Protein AF-A0A3S1CIB5-F1 (afdb_monomer)

Solvent-accessible surface area (backbone atoms only — not comparable to full-atom values): 9349 Å² total; per-residue (Å²): 139,80,70,67,72,64,63,61,61,61,68,72,71,60,81,77,84,87,76,86,87,81,75,95,76,68,58,80,35,63,70,42,79,45,79,44,78,61,40,52,84,33,55,71,61,49,54,54,46,60,69,44,59,80,64,32,64,56,67,34,34,38,42,35,21,57,24,33,31,67,64,23,64,61,56,44,39,74,74,47,56,66,92,55,39,73,32,57,45,82,44,63,79,43,77,35,83,44,60,49,99,88,62,50,54,45,66,54,85,73,62,62,68,39,58,77,69,75,33,96,43,78,83,60,61,78,77,66,74,59,66,70,57,56,56,54,53,53,54,52,59,52,52,53,48,66,76,51,66,86,128

Nearest PDB structures (foldseek):
  4p80-assembly1_A  TM=7.441E-01  e=9.214E-02  synthetic construct
  4ts5-assembly1_B  TM=6.872E-01  e=4.465E-02  Saccharolobus solfataricus
  4p83-assembly1_D  TM=7.506E-01  e=2.031E-01  synthetic construct
  2igb-assembly1_A-2  TM=8.244E-01  e=2.643E-01  [Bacillus] caldolyticus
  1w30-assembly1_B-2  TM=7.032E-01  e=3.220E-01  Mycobacterium tuberculosis

Radius of gyration: 18.65 Å; Cα contacts (8 Å, |Δi|>4): 162; chains: 1; bounding box: 59×41×41 Å

Secondary structure (DSSP, 8-state):
---HHHHHHHHTT-----S-------S--SEEEEE-SEESSSHHHHHHHHHHHTT---SEEEEE-SEEETTHHHHHHTTS-HHHHTTEEEE-SEEE-EE-TT--EESTTTS-HHHHTT-SSSGGGGT---HHHHHHHHHHHHHHHHHS---

pLDDT: mean 83.0, std 17.14, range [32.03, 98.19]

Foldseek 3Di:
DDDPPVVVVVVVPQDDCPDDDDDDDDQEDAEAEAEDQEQFQCRVVLNVCVVPCVRHPYVAYEYEYQEYEPCSLVNNLVSDDCVPSVRYDYYYNYYAHDADPVRHTPVRVNDDPCVVVVHPDPVCPVVDDDPVRVVVVVVVVVVVCVVDPDD

Mean predicted aligned error: 8.8 Å

Structure (mmCIF, N/CA/C/O backbone):
data_AF-A0A3S1CIB5-F1
#
_entry.id   AF-A0A3S1CIB5-F1
#
loop_
_atom_site.group_PDB
_atom_site.id
_atom_site.type_symbol
_atom_site.label_atom_id
_atom_site.label_alt_id
_atom_site.label_comp_id
_atom_site.label_asym_id
_atom_site.label_entity_id
_atom_site.label_seq_id
_atom_site.pdbx_PDB_ins_code
_atom_site.Cartn_x
_atom_site.Cartn_y
_atom_site.Cartn_z
_atom_site.occupancy
_atom_site.B_iso_or_equiv
_atom_site.auth_seq_id
_atom_site.auth_comp_id
_atom_site.auth_asym_id
_atom_site.auth_atom_id
_atom_site.pdbx_PDB_model_num
ATOM 1 N N . MET A 1 1 ? 20.649 27.886 16.650 1.00 36.62 1 MET A N 1
ATOM 2 C CA . MET A 1 1 ? 19.675 28.363 15.646 1.00 36.62 1 MET A CA 1
ATOM 3 C C . MET A 1 1 ? 19.431 27.216 14.669 1.00 36.62 1 MET A C 1
ATOM 5 O O . MET A 1 1 ? 20.155 27.073 13.695 1.00 36.62 1 MET A O 1
ATOM 9 N N . LEU A 1 2 ? 18.539 26.292 15.040 1.00 39.31 2 LEU A N 1
ATOM 10 C CA . LEU A 1 2 ? 18.281 25.061 14.286 1.00 39.31 2 LEU A CA 1
ATOM 11 C C . LEU A 1 2 ? 17.278 25.334 13.160 1.00 39.31 2 LEU A C 1
ATOM 13 O O . LEU A 1 2 ? 16.341 26.112 13.312 1.00 39.31 2 LEU A O 1
ATOM 17 N N . SER A 1 3 ? 17.558 24.715 12.019 1.00 44.75 3 SER A N 1
ATOM 18 C CA . SER A 1 3 ? 16.949 24.920 10.709 1.00 44.75 3 SER A CA 1
ATOM 19 C C . SER A 1 3 ? 15.445 24.604 10.683 1.00 44.75 3 SER A C 1
ATOM 21 O O . SER A 1 3 ? 15.042 23.486 10.375 1.00 44.75 3 SER A O 1
ATOM 23 N N . LEU A 1 4 ? 14.615 25.617 10.948 1.00 43.72 4 LEU A N 1
ATOM 24 C CA . LEU A 1 4 ? 13.167 25.591 10.685 1.00 43.72 4 LEU A CA 1
ATOM 25 C C . LEU A 1 4 ? 1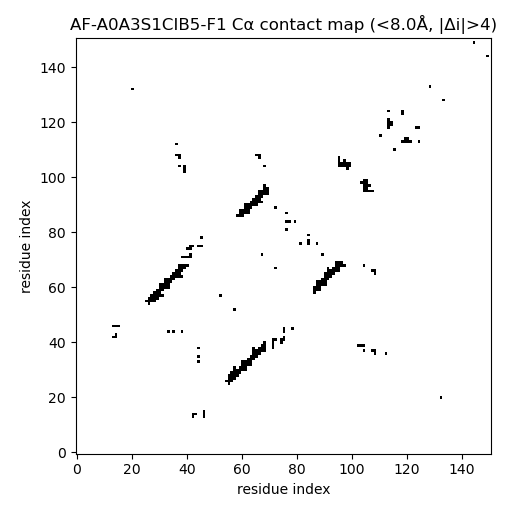2.855 25.334 9.196 1.00 43.72 4 LEU A C 1
ATOM 27 O O . LEU A 1 4 ? 11.878 24.664 8.880 1.00 43.72 4 LEU A O 1
ATOM 31 N N . GLY A 1 5 ? 13.739 25.755 8.283 1.00 32.03 5 GLY A N 1
ATOM 32 C CA . GLY A 1 5 ? 13.548 25.573 6.838 1.00 32.03 5 GLY A CA 1
ATOM 33 C C . GLY A 1 5 ? 13.696 24.132 6.330 1.00 32.03 5 GLY A C 1
ATOM 34 O O . GLY A 1 5 ? 13.182 23.813 5.262 1.00 32.03 5 GLY A O 1
ATOM 35 N N . LYS A 1 6 ? 14.367 23.232 7.067 1.00 36.88 6 LYS A N 1
ATOM 36 C CA . LYS A 1 6 ? 14.488 21.821 6.649 1.00 36.88 6 LYS A CA 1
ATOM 37 C C . LYS A 1 6 ? 13.207 21.025 6.918 1.00 36.88 6 LYS A C 1
ATOM 39 O O . LYS A 1 6 ? 12.906 20.107 6.164 1.00 36.88 6 LYS A O 1
ATOM 44 N N . LEU A 1 7 ? 12.459 21.400 7.960 1.00 39.88 7 LEU A N 1
ATOM 45 C CA . LEU A 1 7 ? 11.243 20.706 8.393 1.00 39.88 7 LEU A CA 1
ATOM 46 C C . LEU A 1 7 ? 10.043 21.010 7.472 1.00 39.88 7 LEU A C 1
ATOM 48 O O . LEU A 1 7 ? 9.248 20.121 7.180 1.00 39.88 7 LEU A O 1
ATOM 52 N N . GLU A 1 8 ? 9.939 22.239 6.954 1.00 35.59 8 GLU A N 1
ATOM 53 C CA . GLU A 1 8 ? 8.866 22.637 6.023 1.00 35.59 8 GLU A CA 1
ATOM 54 C C . GLU A 1 8 ? 8.978 21.961 4.643 1.00 35.59 8 GLU A C 1
ATOM 56 O O . GLU A 1 8 ? 7.965 21.680 4.001 1.00 35.59 8 GLU A O 1
ATOM 61 N N . LEU A 1 9 ? 10.193 21.626 4.194 1.00 40.34 9 LEU A N 1
ATOM 62 C CA . LEU A 1 9 ? 10.424 21.010 2.881 1.00 40.34 9 LEU A CA 1
ATOM 63 C C . LEU A 1 9 ? 10.023 19.525 2.804 1.00 40.34 9 LEU A C 1
ATOM 65 O O . LEU A 1 9 ? 9.721 19.036 1.714 1.00 40.34 9 LEU A O 1
ATOM 69 N N . GLU A 1 10 ? 9.986 18.795 3.924 1.00 45.91 10 GLU A N 1
ATOM 70 C CA . GLU A 1 10 ? 9.524 17.395 3.936 1.00 45.91 10 GLU A CA 1
ATOM 71 C C . GLU A 1 10 ? 7.995 17.276 3.856 1.00 45.91 10 GLU A C 1
ATOM 73 O O . GLU A 1 10 ? 7.482 16.383 3.176 1.00 45.91 10 GLU A O 1
ATOM 78 N N . TYR A 1 11 ? 7.255 18.220 4.447 1.00 40.94 11 TYR A N 1
ATOM 79 C CA . TYR A 1 11 ? 5.787 18.256 4.379 1.00 40.94 11 TYR A CA 1
ATOM 80 C C . TYR A 1 11 ? 5.249 18.548 2.967 1.00 40.94 11 TYR A C 1
ATOM 82 O O . TYR A 1 11 ? 4.148 18.116 2.622 1.00 40.94 11 TYR A O 1
ATOM 90 N N . LEU A 1 12 ? 6.047 19.198 2.116 1.00 40.34 12 LEU A N 1
ATOM 91 C CA . LEU A 1 12 ? 5.714 19.500 0.717 1.00 40.34 12 LEU A CA 1
ATOM 92 C C . LEU A 1 12 ? 5.789 18.287 -0.234 1.00 40.34 12 LEU A C 1
ATOM 94 O O . LEU A 1 12 ? 5.357 18.389 -1.379 1.00 40.34 12 LEU A O 1
ATOM 98 N N . LYS A 1 13 ? 6.282 17.120 0.212 1.00 48.84 13 LYS A N 1
ATOM 99 C CA . LYS A 1 13 ? 6.365 15.884 -0.603 1.00 48.84 13 LYS A CA 1
ATOM 100 C C . LYS A 1 13 ? 5.204 14.906 -0.381 1.00 48.84 13 LYS A C 1
ATOM 102 O O . LYS A 1 13 ? 5.325 13.713 -0.669 1.00 48.84 13 LYS A O 1
ATOM 107 N N . ILE A 1 14 ? 4.072 15.372 0.136 1.00 55.03 14 ILE A N 1
ATOM 108 C CA . ILE A 1 14 ? 2.877 14.538 0.289 1.00 55.03 14 ILE A CA 1
ATOM 109 C C . ILE A 1 14 ? 2.043 14.666 -0.983 1.00 55.03 14 ILE A C 1
ATOM 111 O O . ILE A 1 14 ? 1.501 15.729 -1.264 1.00 55.03 14 ILE A O 1
ATOM 115 N N . ALA A 1 15 ? 1.917 13.581 -1.753 1.00 62.66 15 ALA A N 1
ATOM 116 C CA . ALA A 1 15 ? 0.990 13.546 -2.880 1.00 62.66 15 ALA A CA 1
ATOM 117 C C . ALA A 1 15 ? -0.445 13.756 -2.352 1.00 62.66 15 ALA A C 1
ATOM 119 O O . ALA A 1 15 ? -0.921 12.914 -1.578 1.00 62.66 15 ALA A O 1
ATOM 120 N N . PRO A 1 16 ? -1.130 14.858 -2.712 1.00 70.81 16 PRO A N 1
ATOM 121 C CA . PRO A 1 16 ? -2.446 15.157 -2.171 1.00 70.81 16 PRO A CA 1
ATOM 122 C C . PRO A 1 16 ? -3.480 14.153 -2.687 1.00 70.81 16 PRO A C 1
ATOM 124 O O . PRO A 1 16 ? -3.428 13.698 -3.832 1.00 70.81 16 PRO A O 1
ATOM 127 N N . ILE A 1 17 ? -4.456 13.817 -1.843 1.00 79.12 17 ILE A N 1
ATOM 128 C CA . ILE A 1 17 ? -5.597 13.001 -2.263 1.00 79.12 17 ILE A CA 1
ATOM 129 C C . ILE A 1 17 ? -6.548 13.902 -3.058 1.00 79.12 17 ILE A C 1
ATOM 131 O O . ILE A 1 17 ? -7.334 14.642 -2.477 1.00 79.12 17 ILE A O 1
ATOM 135 N N . LEU A 1 18 ? -6.478 13.836 -4.390 1.00 81.88 18 LEU A N 1
ATOM 136 C CA . LEU A 1 18 ? -7.336 14.634 -5.280 1.00 81.88 18 LEU A CA 1
ATOM 137 C C . LEU A 1 18 ? -8.789 14.142 -5.294 1.00 81.88 18 LEU A C 1
ATOM 139 O O . LEU A 1 18 ? -9.730 14.926 -5.376 1.00 81.88 18 LEU A O 1
ATOM 143 N N . ARG A 1 19 ? -8.976 12.820 -5.244 1.00 84.25 19 ARG A N 1
ATOM 144 C CA . ARG A 1 19 ? -10.282 12.156 -5.240 1.00 84.25 19 ARG A CA 1
ATOM 145 C C . ARG A 1 19 ? -10.245 11.012 -4.239 1.00 84.25 19 ARG A C 1
ATOM 147 O O . ARG A 1 19 ? -9.275 10.259 -4.189 1.00 84.25 19 ARG A O 1
ATOM 154 N N . LYS A 1 20 ? -11.311 10.877 -3.454 1.00 86.75 20 LYS A N 1
ATOM 155 C CA . LYS A 1 20 ? -11.457 9.837 -2.437 1.00 86.75 20 LYS A CA 1
ATOM 156 C C . LYS A 1 20 ? -12.818 9.178 -2.563 1.00 86.75 20 LYS A C 1
ATOM 158 O O . LYS A 1 20 ? -13.834 9.856 -2.686 1.00 86.75 20 LYS A O 1
ATOM 163 N N . TYR A 1 21 ? -12.827 7.857 -2.474 1.00 88.75 21 TYR A N 1
ATOM 164 C CA . TYR A 1 21 ? -14.027 7.078 -2.227 1.00 88.75 21 TYR A CA 1
ATOM 165 C C . TYR A 1 21 ? -13.826 6.307 -0.924 1.00 88.75 21 TYR A C 1
ATOM 167 O O . TYR A 1 21 ? -12.774 5.706 -0.716 1.00 88.75 21 TYR A O 1
ATOM 175 N N . GLN A 1 22 ? -14.801 6.384 -0.025 1.00 87.81 22 GLN A N 1
ATOM 176 C CA . GLN A 1 22 ? -14.768 5.709 1.264 1.00 87.81 22 GLN A CA 1
ATOM 177 C C . GLN A 1 22 ? -16.197 5.326 1.634 1.00 87.81 22 GLN A C 1
ATOM 179 O O . GLN A 1 22 ? -17.099 6.157 1.551 1.00 87.81 22 GLN A O 1
ATOM 184 N N . GLU A 1 23 ? -16.392 4.080 2.038 1.00 86.94 23 GLU A N 1
ATOM 185 C CA . GLU A 1 23 ? -17.654 3.628 2.619 1.00 86.94 23 GLU A CA 1
ATOM 186 C C . GLU A 1 23 ? -17.744 4.038 4.100 1.00 86.94 23 GLU A C 1
ATOM 188 O O . GLU A 1 23 ? -16.729 4.432 4.689 1.00 86.94 23 GLU A O 1
ATOM 193 N N . PRO A 1 24 ? -18.934 3.979 4.724 1.00 86.00 24 PRO A N 1
ATO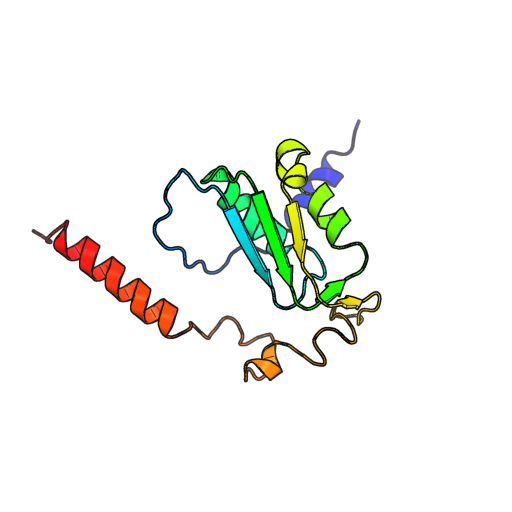M 194 C CA . PRO A 1 24 ? -19.066 4.136 6.167 1.00 86.00 24 PRO A CA 1
ATOM 195 C C . PRO A 1 24 ? -18.178 3.131 6.908 1.00 86.00 24 PRO A C 1
ATOM 197 O O . PRO A 1 24 ? -18.187 1.940 6.603 1.00 86.00 24 PRO A O 1
ATOM 200 N N . ILE A 1 25 ? -17.406 3.619 7.877 1.00 82.75 25 ILE A N 1
ATOM 201 C CA . ILE A 1 25 ? -16.448 2.813 8.640 1.00 82.75 25 ILE A CA 1
ATOM 202 C C . ILE A 1 25 ? -16.931 2.724 10.087 1.00 82.75 25 ILE A C 1
ATOM 204 O O . ILE A 1 25 ? -17.313 3.736 10.674 1.00 82.75 25 ILE A O 1
ATOM 208 N N . GLN A 1 26 ? -16.904 1.522 10.660 1.00 80.00 26 GLN A N 1
ATOM 209 C CA . GLN A 1 26 ? -17.081 1.328 12.100 1.00 80.00 26 GLN A CA 1
ATOM 210 C C . GLN A 1 26 ? -15.795 1.736 12.827 1.00 80.00 26 GLN A C 1
ATOM 212 O O . GLN A 1 26 ? -14.703 1.428 12.360 1.00 80.00 26 GLN A O 1
ATOM 217 N N . SER A 1 27 ? -15.902 2.408 13.973 1.00 75.62 27 SER A N 1
ATOM 218 C CA . SER A 1 27 ? -14.728 2.896 14.716 1.00 75.62 27 SER A CA 1
ATOM 219 C C . SER A 1 27 ? -13.803 1.771 15.193 1.00 75.62 27 SER A C 1
ATOM 221 O O . SER A 1 27 ? -12.585 1.945 15.231 1.00 75.62 27 SER A O 1
ATOM 223 N N . LYS A 1 28 ? -14.368 0.603 15.523 1.00 84.00 28 LYS A N 1
ATOM 224 C CA . LYS A 1 28 ? -13.614 -0.574 15.954 1.00 84.00 28 LYS A CA 1
ATOM 225 C C . LYS A 1 28 ? -13.294 -1.469 14.759 1.00 84.00 28 LYS A C 1
ATOM 227 O O . LYS A 1 28 ? -14.186 -2.079 14.176 1.00 84.00 28 LYS A O 1
ATOM 232 N N . VAL A 1 29 ? -12.012 -1.557 14.421 1.00 89.38 29 VAL A N 1
ATOM 233 C CA . VAL A 1 29 ? -11.482 -2.410 13.353 1.00 89.38 29 VAL A CA 1
ATOM 234 C C . VAL A 1 29 ? -10.354 -3.235 13.950 1.00 89.38 29 VAL A C 1
ATOM 236 O O . VAL A 1 29 ? -9.422 -2.663 14.487 1.00 89.38 29 VAL A O 1
ATOM 239 N N . ASP A 1 30 ? -10.393 -4.563 13.858 1.00 92.56 30 ASP A N 1
ATOM 240 C CA . ASP A 1 30 ? -9.276 -5.391 14.340 1.00 92.56 30 ASP A CA 1
ATOM 241 C C . ASP A 1 30 ? -8.126 -5.453 13.326 1.00 92.56 30 ASP A C 1
ATOM 243 O O . ASP A 1 30 ? -6.947 -5.433 13.691 1.00 92.56 30 ASP A O 1
ATOM 247 N N . TYR A 1 31 ? -8.471 -5.493 12.038 1.00 94.94 31 TYR A N 1
ATOM 248 C CA . TYR A 1 31 ? -7.534 -5.704 10.942 1.00 94.94 31 TYR A CA 1
ATOM 249 C C . TYR A 1 31 ? -7.707 -4.639 9.868 1.00 94.94 31 TYR A C 1
ATOM 251 O O . TYR A 1 31 ? -8.786 -4.486 9.298 1.00 94.94 31 TYR A O 1
ATOM 259 N N . LEU A 1 32 ? -6.619 -3.948 9.542 1.00 95.44 32 LEU A N 1
ATOM 260 C CA . LEU A 1 32 ? -6.540 -3.078 8.377 1.00 95.44 32 LEU A CA 1
ATOM 261 C C . LEU A 1 32 ? -5.700 -3.761 7.300 1.00 95.44 32 LEU A C 1
ATOM 263 O O . LEU A 1 32 ? -4.564 -4.137 7.563 1.00 95.44 32 LEU A O 1
ATOM 267 N N . VAL A 1 33 ? -6.236 -3.900 6.089 1.00 96.44 33 VAL A N 1
ATOM 268 C CA . VAL A 1 33 ? -5.496 -4.433 4.937 1.00 96.44 33 VAL A CA 1
ATOM 269 C C . VAL A 1 33 ? -5.301 -3.322 3.915 1.00 96.44 33 VAL A C 1
ATOM 271 O O . VAL A 1 33 ? -6.265 -2.751 3.410 1.00 96.44 33 VAL A O 1
ATOM 274 N N . VAL A 1 34 ? -4.046 -3.027 3.594 1.00 95.69 34 VAL A N 1
ATOM 275 C CA . VAL A 1 34 ? -3.646 -2.100 2.539 1.00 95.69 34 VAL A CA 1
ATOM 276 C C . VAL A 1 34 ? -3.087 -2.902 1.380 1.00 95.69 34 VAL A C 1
ATOM 278 O O . VAL A 1 34 ? -2.116 -3.636 1.546 1.00 95.69 34 VAL A O 1
ATOM 281 N N . VAL A 1 35 ? -3.675 -2.730 0.199 1.00 95.62 35 VAL A N 1
ATOM 282 C CA . VAL A 1 35 ? -3.240 -3.411 -1.023 1.00 95.62 35 VAL A CA 1
ATOM 283 C C . VAL A 1 35 ? -2.751 -2.385 -2.037 1.00 95.62 35 VAL A C 1
ATOM 285 O O . VAL A 1 35 ? -3.403 -1.366 -2.272 1.00 95.62 35 VAL A O 1
ATOM 288 N N . LYS A 1 36 ? -1.600 -2.651 -2.656 1.00 93.62 36 LYS A N 1
ATOM 289 C CA . LYS A 1 36 ? -1.054 -1.854 -3.761 1.00 93.62 36 LYS A CA 1
ATOM 290 C C . LYS A 1 36 ? -0.448 -2.776 -4.818 1.00 93.62 36 LYS A C 1
ATOM 292 O O . LYS A 1 36 ? 0.041 -3.847 -4.493 1.00 93.62 36 LYS A O 1
ATOM 297 N N . SER A 1 37 ? -0.448 -2.358 -6.083 1.00 92.38 37 SER A N 1
ATOM 298 C CA . SER A 1 37 ? 0.185 -3.124 -7.168 1.00 92.38 37 SER A CA 1
ATOM 299 C C . SER A 1 37 ? 1.711 -3.212 -7.031 1.00 92.38 37 SER A C 1
ATOM 301 O O . SER A 1 37 ? 2.286 -4.268 -7.263 1.00 92.38 37 SER A O 1
ATOM 303 N N . ILE A 1 38 ? 2.367 -2.115 -6.641 1.00 93.50 38 ILE A N 1
ATOM 304 C CA . ILE A 1 38 ? 3.809 -2.045 -6.362 1.00 93.50 38 ILE A CA 1
ATOM 305 C C . ILE A 1 38 ? 4.037 -1.080 -5.200 1.00 93.50 38 ILE A C 1
ATOM 307 O O . ILE A 1 38 ? 3.555 0.059 -5.233 1.00 93.50 38 ILE A O 1
ATOM 311 N N . ILE A 1 39 ? 4.808 -1.481 -4.191 1.00 94.31 39 ILE A N 1
ATOM 312 C CA . ILE A 1 39 ? 5.243 -0.581 -3.114 1.00 94.31 39 ILE A CA 1
ATOM 313 C C . ILE A 1 39 ? 6.666 -0.109 -3.419 1.00 94.31 39 ILE A C 1
ATOM 315 O O . ILE A 1 39 ? 7.644 -0.760 -3.078 1.00 94.31 39 ILE A O 1
ATOM 319 N N . SER A 1 40 ? 6.769 1.040 -4.091 1.00 90.69 40 SER A N 1
ATOM 320 C CA . SER A 1 40 ? 8.050 1.660 -4.457 1.00 90.69 40 SER A CA 1
ATOM 321 C C . SER A 1 40 ? 8.501 2.678 -3.397 1.00 90.69 40 SER A C 1
ATOM 323 O O . SER A 1 40 ? 9.325 2.385 -2.537 1.00 90.69 40 SER A O 1
ATOM 325 N N . SER A 1 41 ? 7.950 3.892 -3.398 1.00 81.25 41 SER A N 1
ATOM 326 C CA . SER A 1 41 ? 8.430 5.007 -2.563 1.00 81.25 41 SER A CA 1
ATOM 327 C C . SER A 1 41 ? 7.739 5.161 -1.205 1.00 81.25 41 SER A C 1
ATOM 329 O O . SER A 1 41 ? 7.953 6.188 -0.567 1.00 81.25 41 SER A O 1
ATOM 331 N N . SER A 1 42 ? 6.877 4.205 -0.829 1.00 82.88 42 SER A N 1
ATOM 332 C CA . SER A 1 42 ? 5.956 4.207 0.329 1.00 82.88 42 SER A CA 1
ATOM 333 C C . SER A 1 42 ? 4.979 5.399 0.451 1.00 82.88 42 SER A C 1
ATOM 335 O O . SER A 1 42 ? 3.965 5.263 1.128 1.00 82.88 42 SER A O 1
ATOM 337 N N . CYS A 1 43 ? 5.169 6.503 -0.284 1.00 85.38 43 CYS A N 1
ATOM 338 C CA . CYS A 1 43 ? 4.393 7.751 -0.196 1.00 85.38 43 CYS A CA 1
ATOM 339 C C . CYS A 1 43 ? 2.866 7.561 -0.284 1.00 85.38 43 CYS A C 1
ATOM 341 O O . CYS A 1 43 ? 2.129 8.020 0.582 1.00 85.38 43 CYS A O 1
ATOM 343 N N . VAL A 1 44 ? 2.368 6.831 -1.288 1.00 87.00 44 VAL A N 1
ATOM 344 C CA . VAL A 1 44 ? 0.914 6.629 -1.449 1.00 87.00 44 VAL A CA 1
ATOM 345 C C . VAL A 1 44 ? 0.326 5.798 -0.307 1.00 87.00 44 VAL A C 1
ATOM 347 O O . VAL A 1 44 ? -0.776 6.087 0.157 1.00 87.00 44 VAL A O 1
ATOM 350 N N . VAL A 1 45 ? 1.054 4.773 0.150 1.00 90.19 45 VAL A N 1
ATOM 351 C CA . VAL A 1 45 ? 0.628 3.935 1.281 1.00 90.19 45 VAL A CA 1
ATOM 352 C C . VAL A 1 45 ? 0.604 4.774 2.554 1.00 90.19 45 VAL A C 1
ATOM 354 O O . VAL A 1 45 ? -0.407 4.788 3.248 1.00 90.19 45 VAL A O 1
ATOM 357 N N . ARG A 1 46 ? 1.664 5.554 2.791 1.00 91.44 46 ARG A N 1
ATOM 358 C CA . ARG A 1 46 ? 1.785 6.493 3.907 1.00 91.44 46 ARG A CA 1
ATOM 359 C C . ARG A 1 46 ? 0.609 7.464 3.965 1.00 91.44 46 ARG A C 1
ATOM 361 O O . ARG A 1 46 ? -0.089 7.501 4.973 1.00 91.44 46 ARG A O 1
ATOM 368 N N . THR A 1 47 ? 0.356 8.219 2.893 1.00 89.31 47 THR A N 1
ATOM 369 C CA . THR A 1 47 ? -0.716 9.227 2.873 1.00 89.31 47 THR A CA 1
ATOM 370 C C . THR A 1 47 ? -2.075 8.602 3.180 1.00 89.31 47 THR A C 1
ATOM 372 O O . THR A 1 47 ? -2.834 9.150 3.977 1.00 89.31 47 THR A O 1
ATOM 375 N N . ASN A 1 48 ? -2.388 7.439 2.599 1.00 89.88 48 ASN A N 1
ATOM 376 C CA . ASN A 1 48 ? -3.665 6.770 2.857 1.00 89.88 48 ASN A CA 1
ATOM 377 C C . ASN A 1 48 ? -3.763 6.221 4.286 1.00 89.88 48 ASN A C 1
ATOM 379 O O . ASN A 1 48 ? -4.811 6.371 4.911 1.00 89.88 48 ASN A O 1
ATOM 383 N N . LEU A 1 49 ? -2.684 5.638 4.815 1.00 91.94 49 LEU A N 1
ATOM 384 C CA . LEU A 1 49 ? -2.641 5.140 6.189 1.00 91.94 49 LEU A CA 1
ATOM 385 C C . LEU A 1 49 ? -2.836 6.268 7.201 1.00 91.94 49 LEU A C 1
ATOM 387 O O . LEU A 1 49 ? -3.732 6.145 8.026 1.00 91.94 49 LEU A O 1
ATOM 391 N N . ILE A 1 50 ? -2.099 7.381 7.090 1.00 90.56 50 ILE A N 1
ATOM 392 C CA . ILE A 1 50 ? -2.246 8.552 7.980 1.00 90.56 50 ILE A CA 1
ATOM 393 C C . ILE A 1 50 ? -3.708 9.019 8.027 1.00 90.56 50 ILE A C 1
ATOM 395 O O . ILE A 1 50 ? -4.261 9.243 9.099 1.00 90.56 50 ILE A O 1
ATOM 399 N N . ASN A 1 51 ? -4.365 9.101 6.868 1.00 88.31 51 ASN A N 1
ATOM 400 C CA . ASN A 1 51 ? -5.763 9.525 6.778 1.00 88.31 51 ASN A CA 1
ATOM 401 C C . ASN A 1 51 ? -6.763 8.532 7.403 1.00 88.31 51 ASN A C 1
ATOM 403 O O . ASN A 1 51 ? -7.877 8.931 7.754 1.00 88.31 51 ASN A O 1
ATOM 407 N N . LEU A 1 52 ? -6.421 7.242 7.467 1.00 89.56 52 LEU A N 1
ATOM 408 C CA . LEU A 1 52 ? -7.294 6.191 7.993 1.00 89.56 52 LEU A CA 1
ATOM 409 C C . LEU A 1 52 ? -7.091 5.974 9.490 1.00 89.56 52 LEU A C 1
ATOM 411 O O . LEU A 1 52 ? -8.078 5.931 10.216 1.00 89.56 52 LEU A O 1
ATOM 415 N N . ILE A 1 53 ? -5.847 5.893 9.967 1.00 88.81 53 ILE A N 1
ATOM 416 C CA . ILE A 1 53 ? -5.543 5.612 11.382 1.00 88.81 53 ILE A CA 1
ATOM 417 C C . ILE A 1 53 ? -6.002 6.727 12.334 1.00 88.81 53 ILE A C 1
ATOM 419 O O . ILE A 1 53 ? -6.154 6.494 13.522 1.00 88.81 53 ILE A O 1
ATOM 423 N N . GLN A 1 54 ? -6.295 7.926 11.822 1.00 86.38 54 GLN A N 1
ATOM 424 C CA . GLN A 1 54 ? -6.955 8.987 12.595 1.00 86.38 54 GLN A CA 1
ATOM 425 C C . GLN A 1 54 ? -8.430 8.683 12.917 1.00 86.38 54 GLN A C 1
ATOM 427 O O . GLN A 1 54 ? -9.044 9.384 13.715 1.00 86.38 54 GLN A O 1
ATOM 432 N N . LYS A 1 55 ? -9.032 7.689 12.252 1.00 88.38 55 LYS A N 1
ATOM 433 C CA . LYS A 1 55 ? -10.465 7.358 12.342 1.00 88.38 55 LYS A CA 1
ATOM 434 C C . LYS A 1 55 ? -10.734 5.957 12.880 1.00 88.38 55 LYS A C 1
ATOM 436 O O . LYS A 1 55 ? -11.863 5.674 13.270 1.00 88.38 55 LYS A O 1
ATOM 441 N N . ILE A 1 56 ? -9.732 5.085 12.835 1.00 91.25 56 ILE A N 1
ATOM 442 C CA . ILE A 1 56 ? -9.811 3.691 13.267 1.00 91.25 56 ILE A CA 1
ATOM 443 C C . ILE A 1 56 ? -8.558 3.316 14.044 1.00 91.25 56 ILE A C 1
ATOM 445 O O . ILE A 1 56 ? -7.470 3.800 13.741 1.00 91.25 56 ILE A O 1
ATOM 449 N N . GLU A 1 57 ? -8.701 2.382 14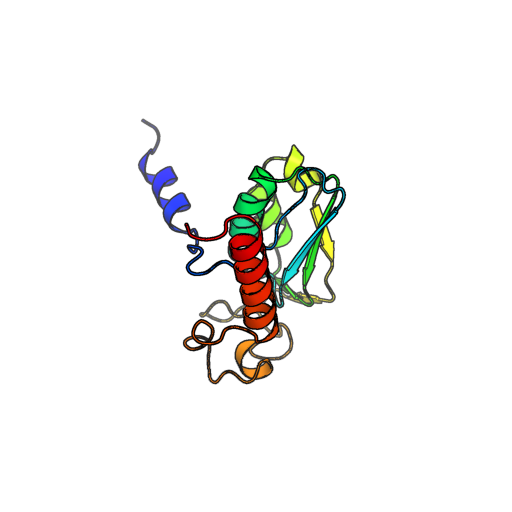.976 1.00 90.62 57 GLU A N 1
ATOM 450 C CA . GLU A 1 57 ? -7.586 1.868 15.766 1.00 90.62 57 GLU A CA 1
ATOM 451 C C . GLU A 1 57 ? -7.388 0.365 15.510 1.00 90.62 57 GLU A C 1
ATOM 453 O O . GLU A 1 57 ? -7.896 -0.467 16.260 1.00 90.62 57 GLU A O 1
ATOM 458 N N . PRO A 1 58 ? -6.682 -0.015 14.426 1.00 93.94 58 PRO A N 1
ATOM 459 C CA . PRO A 1 58 ? -6.428 -1.416 14.124 1.00 93.94 58 PRO A CA 1
ATOM 460 C C . PRO A 1 58 ? -5.466 -2.062 15.122 1.00 93.94 58 PRO A C 1
ATOM 462 O O . PRO A 1 58 ? -4.493 -1.441 15.562 1.00 93.94 58 PRO A O 1
ATOM 465 N N . ASN A 1 59 ? -5.691 -3.348 15.405 1.00 94.44 59 ASN A N 1
ATOM 466 C CA . ASN A 1 59 ? -4.764 -4.200 16.155 1.00 94.44 59 ASN A CA 1
ATOM 467 C C . ASN A 1 59 ? -3.636 -4.727 15.257 1.00 94.44 59 ASN A C 1
ATOM 469 O O . ASN A 1 59 ? -2.500 -4.881 15.703 1.00 94.44 59 ASN A O 1
ATOM 473 N N . LYS A 1 60 ? -3.934 -4.992 13.977 1.00 97.00 60 LYS A N 1
ATOM 474 C CA . LYS A 1 60 ? -2.954 -5.424 12.968 1.00 97.00 60 LYS A CA 1
ATOM 475 C C . LYS A 1 60 ? -3.156 -4.686 11.651 1.00 97.00 60 LYS A C 1
ATOM 477 O O . LYS A 1 60 ? -4.288 -4.468 11.221 1.00 97.00 60 LYS A O 1
ATOM 482 N N . ILE A 1 61 ? -2.050 -4.346 10.993 1.00 97.69 61 ILE A N 1
ATOM 483 C CA . ILE A 1 61 ? -2.043 -3.654 9.703 1.00 97.69 61 ILE A CA 1
ATOM 484 C C . ILE A 1 61 ? -1.264 -4.507 8.700 1.00 97.69 61 ILE A C 1
ATOM 486 O O . ILE A 1 61 ? -0.045 -4.638 8.775 1.00 97.69 61 ILE A O 1
ATOM 490 N N . PHE A 1 62 ? -1.978 -5.094 7.751 1.00 98.12 62 PHE A N 1
ATOM 491 C CA . PHE A 1 62 ? -1.420 -5.873 6.658 1.00 98.12 62 PHE A CA 1
ATOM 492 C C . PHE A 1 62 ? -1.129 -4.966 5.468 1.00 98.12 62 PHE A C 1
ATOM 494 O O . PHE A 1 62 ? -2.013 -4.250 5.007 1.00 98.12 62 PHE A O 1
ATOM 501 N N . ILE A 1 63 ? 0.099 -4.994 4.961 1.00 97.69 63 ILE A N 1
ATOM 502 C CA . ILE A 1 63 ? 0.536 -4.198 3.814 1.00 97.69 63 ILE A CA 1
ATOM 503 C C . ILE A 1 63 ? 0.975 -5.173 2.728 1.00 97.69 63 ILE A C 1
ATOM 505 O O . ILE A 1 63 ? 2.014 -5.820 2.844 1.00 97.69 63 ILE A O 1
ATOM 509 N N . ALA A 1 64 ? 0.153 -5.300 1.693 1.00 97.75 64 ALA A N 1
ATOM 510 C CA . ALA A 1 64 ? 0.296 -6.318 0.667 1.00 97.75 64 ALA A CA 1
ATOM 511 C C . ALA A 1 64 ? 0.543 -5.704 -0.714 1.00 97.75 64 ALA A C 1
ATOM 513 O O . ALA 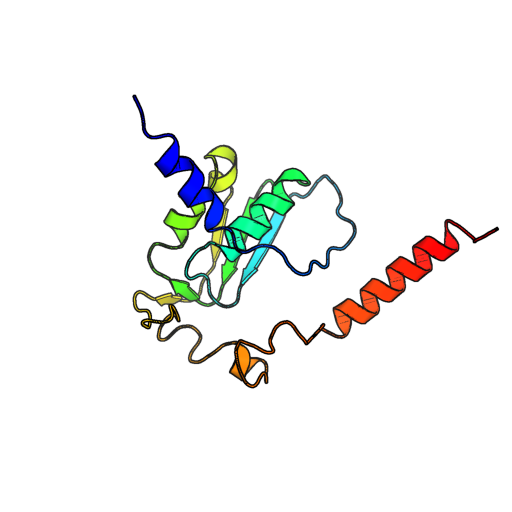A 1 64 ? -0.157 -4.779 -1.140 1.00 97.75 64 ALA A O 1
ATOM 514 N N . ALA A 1 65 ? 1.518 -6.253 -1.431 1.00 96.75 65 ALA A N 1
ATOM 515 C CA . ALA A 1 65 ? 1.743 -5.965 -2.840 1.00 96.75 65 ALA A CA 1
ATOM 516 C C . ALA A 1 65 ? 2.475 -7.123 -3.516 1.00 96.75 65 ALA A C 1
ATOM 518 O O . ALA A 1 65 ? 3.327 -7.725 -2.879 1.00 96.75 65 ALA A O 1
ATOM 519 N N . PRO A 1 66 ? 2.229 -7.416 -4.802 1.00 96.62 66 PRO A N 1
ATOM 520 C CA . PRO A 1 66 ? 3.016 -8.407 -5.530 1.00 96.62 66 PRO A CA 1
ATOM 521 C C . PRO A 1 66 ? 4.525 -8.149 -5.465 1.00 96.62 66 PRO A C 1
ATOM 523 O O . PRO A 1 66 ? 5.294 -9.076 -5.215 1.00 96.62 66 PRO A O 1
ATOM 526 N N . VAL A 1 67 ? 4.929 -6.885 -5.637 1.00 96.62 67 VAL A N 1
ATOM 527 C CA . VAL A 1 67 ? 6.333 -6.462 -5.627 1.00 96.62 67 VAL A CA 1
ATOM 528 C C . VAL A 1 67 ? 6.544 -5.275 -4.697 1.00 96.62 67 VAL A C 1
ATOM 530 O O . VAL A 1 67 ? 5.776 -4.303 -4.704 1.00 96.62 67 VAL A O 1
ATOM 533 N N . ILE A 1 68 ? 7.625 -5.338 -3.927 1.00 96.94 68 ILE A N 1
ATOM 534 C CA . ILE A 1 68 ? 8.119 -4.239 -3.102 1.00 96.94 68 ILE A CA 1
ATOM 535 C C . ILE A 1 68 ? 9.534 -3.856 -3.531 1.00 96.94 68 ILE A C 1
ATOM 537 O O . ILE A 1 68 ? 10.341 -4.711 -3.883 1.00 96.94 68 ILE A O 1
ATOM 541 N N . TYR A 1 69 ? 9.841 -2.562 -3.513 1.00 96.62 69 TYR A N 1
ATOM 542 C CA . TYR A 1 69 ? 11.206 -2.108 -3.745 1.00 96.62 69 TYR A CA 1
ATOM 543 C C . TYR A 1 69 ? 12.057 -2.255 -2.483 1.00 96.62 69 TYR A C 1
ATOM 545 O O . TYR A 1 69 ? 11.566 -2.081 -1.363 1.00 96.62 69 TYR A O 1
ATOM 553 N N . ASP A 1 70 ? 13.347 -2.509 -2.663 1.00 96.00 70 ASP A N 1
ATOM 554 C CA . ASP A 1 70 ? 14.284 -2.638 -1.562 1.00 96.00 70 ASP A CA 1
ATOM 555 C C . ASP A 1 70 ? 14.324 -1.400 -0.644 1.00 96.00 70 ASP A C 1
ATOM 557 O O . ASP A 1 70 ? 14.305 -0.249 -1.074 1.00 96.00 70 ASP A O 1
ATOM 561 N N . GLY A 1 71 ? 14.293 -1.632 0.666 1.00 94.69 71 GLY A N 1
ATOM 562 C CA . GLY A 1 71 ? 14.185 -0.567 1.670 1.00 94.69 71 GLY A CA 1
ATOM 563 C C . GLY A 1 71 ? 12.816 0.126 1.785 1.00 94.69 71 GLY A C 1
ATOM 564 O O . GLY A 1 71 ? 12.646 0.965 2.670 1.00 94.69 71 GLY A O 1
ATOM 565 N N . ALA A 1 72 ? 11.806 -0.208 0.969 1.00 94.69 72 ALA A N 1
ATOM 566 C CA . ALA A 1 72 ? 10.489 0.434 1.069 1.00 94.69 72 ALA A CA 1
ATOM 567 C C . ALA A 1 72 ? 9.733 0.086 2.368 1.00 94.69 72 ALA A C 1
ATOM 569 O O . ALA A 1 72 ? 8.940 0.903 2.838 1.00 94.69 72 ALA A O 1
ATOM 570 N N . GLU A 1 73 ? 9.988 -1.089 2.957 1.00 96.19 73 GLU A N 1
ATOM 571 C CA . GLU A 1 73 ? 9.439 -1.486 4.264 1.00 96.19 73 GLU A CA 1
ATOM 572 C C . GLU A 1 73 ? 9.930 -0.559 5.376 1.00 96.19 73 GLU A C 1
ATOM 574 O O . GLU A 1 73 ? 9.122 0.080 6.046 1.00 96.19 73 GLU A O 1
ATOM 579 N N . GLU A 1 74 ? 11.251 -0.446 5.532 1.00 96.06 74 GLU A N 1
ATOM 580 C CA . GLU A 1 74 ? 11.879 0.398 6.552 1.00 96.06 74 GLU A CA 1
ATOM 581 C C . GLU A 1 74 ? 11.532 1.864 6.339 1.00 96.06 74 GLU A C 1
ATOM 583 O O . GLU A 1 74 ? 11.144 2.559 7.275 1.00 96.06 74 GLU A O 1
ATOM 588 N N . LYS A 1 75 ? 11.546 2.317 5.081 1.00 94.38 75 LYS A N 1
ATOM 589 C CA . LYS A 1 75 ? 11.096 3.665 4.754 1.00 94.38 75 LYS A CA 1
ATOM 590 C C . LYS A 1 75 ? 9.655 3.898 5.191 1.00 94.38 75 LYS A C 1
ATOM 592 O O . LYS A 1 75 ? 9.367 4.967 5.696 1.00 94.38 75 LYS A O 1
ATOM 597 N N . LEU A 1 76 ? 8.742 2.945 4.993 1.00 94.94 76 LEU A N 1
ATOM 598 C CA . LEU A 1 76 ? 7.365 3.106 5.455 1.00 94.94 76 LEU A CA 1
ATOM 599 C C . LEU A 1 76 ? 7.273 3.087 6.984 1.00 94.94 76 LEU A C 1
ATOM 601 O O . LEU A 1 76 ? 6.531 3.895 7.519 1.00 94.94 76 LEU A O 1
ATOM 605 N N . LYS A 1 77 ? 7.997 2.204 7.683 1.00 96.50 77 LYS A N 1
ATOM 606 C CA . LYS A 1 77 ? 7.989 2.149 9.157 1.00 96.50 77 LYS A CA 1
ATOM 607 C C . LYS A 1 77 ? 8.457 3.466 9.778 1.00 96.50 77 LYS A C 1
ATOM 609 O O . LYS A 1 77 ? 7.782 3.966 10.667 1.00 96.50 77 LYS A O 1
ATOM 614 N N . ASN A 1 78 ? 9.526 4.055 9.241 1.00 95.25 78 ASN A N 1
ATOM 615 C CA . ASN A 1 78 ? 10.107 5.319 9.713 1.00 95.25 78 ASN A CA 1
ATOM 616 C C . ASN A 1 78 ? 9.174 6.535 9.570 1.00 95.25 78 ASN A C 1
ATOM 618 O O . ASN A 1 78 ? 9.460 7.594 10.118 1.00 95.25 78 ASN A O 1
ATOM 622 N N . GLU A 1 79 ? 8.073 6.406 8.827 1.00 92.31 79 GLU A N 1
ATOM 623 C CA . GLU A 1 79 ? 7.078 7.471 8.633 1.00 92.31 79 GLU A CA 1
ATOM 624 C C . GLU A 1 79 ? 5.975 7.456 9.701 1.00 92.31 79 GLU A C 1
ATOM 626 O O . GLU A 1 79 ? 5.073 8.295 9.667 1.00 92.31 79 GLU A O 1
ATOM 631 N N . PHE A 1 80 ? 6.008 6.487 10.617 1.00 94.38 80 PHE A N 1
ATOM 632 C CA . PHE A 1 80 ? 5.028 6.318 11.683 1.00 94.38 80 PHE A CA 1
ATOM 633 C C . PHE A 1 80 ? 5.733 6.134 13.024 1.00 94.38 80 PHE A C 1
ATOM 635 O O . PHE A 1 80 ? 6.890 5.738 13.091 1.00 94.38 80 PHE A O 1
ATOM 642 N N . GLU A 1 81 ? 5.013 6.396 14.109 1.00 94.56 81 GLU A N 1
ATOM 643 C CA . GLU A 1 81 ? 5.488 6.073 15.451 1.00 94.56 81 GLU A CA 1
ATOM 644 C C . GLU A 1 81 ? 5.503 4.558 15.695 1.00 94.56 81 GLU A C 1
ATOM 646 O O . GLU A 1 81 ? 4.745 3.797 15.079 1.00 94.56 81 GLU A O 1
ATO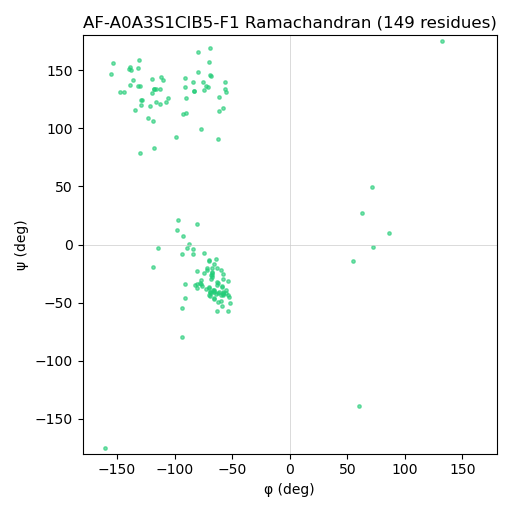M 651 N N . GLU A 1 82 ? 6.321 4.120 16.654 1.00 96.31 82 GLU A N 1
ATOM 652 C CA . GLU A 1 82 ? 6.510 2.704 16.988 1.00 96.31 82 GLU A CA 1
ATOM 653 C C . GLU A 1 82 ? 5.209 1.981 17.318 1.00 96.31 82 GLU A C 1
ATOM 655 O O . GLU A 1 82 ? 4.963 0.876 16.829 1.00 96.31 82 GLU A O 1
ATOM 660 N N . HIS A 1 83 ? 4.315 2.625 18.065 1.00 95.12 83 HIS A N 1
ATOM 661 C CA . HIS A 1 83 ? 3.029 2.039 18.434 1.00 95.12 83 HIS A CA 1
ATOM 662 C C . HIS A 1 83 ? 2.116 1.760 17.217 1.00 95.12 83 HIS A C 1
ATOM 664 O O . HIS A 1 83 ? 1.206 0.934 17.303 1.00 95.12 83 HIS A O 1
ATOM 670 N N . ILE A 1 84 ? 2.365 2.410 16.072 1.00 95.56 84 ILE A N 1
ATOM 671 C CA . ILE A 1 84 ? 1.678 2.149 14.802 1.00 95.56 84 ILE A CA 1
ATOM 672 C C . ILE A 1 84 ? 2.462 1.142 13.964 1.00 95.56 84 ILE A C 1
ATOM 674 O O . ILE A 1 84 ? 1.900 0.124 13.555 1.00 95.56 84 ILE A O 1
ATOM 678 N N . HIS A 1 85 ? 3.749 1.391 13.696 1.00 96.81 85 HIS A N 1
ATOM 679 C CA . HIS A 1 85 ? 4.500 0.544 12.766 1.00 96.81 85 HIS A CA 1
ATOM 680 C C . HIS A 1 85 ? 4.807 -0.847 13.336 1.00 96.81 85 HIS A C 1
ATOM 682 O O . HIS A 1 85 ? 5.001 -1.791 12.571 1.00 96.81 85 HIS A O 1
ATOM 688 N N . SER A 1 86 ? 4.794 -1.024 14.661 1.00 97.38 86 SER A N 1
ATOM 689 C CA . SER A 1 86 ? 4.863 -2.347 15.306 1.00 97.38 86 SER A CA 1
ATOM 690 C C . SER A 1 86 ? 3.701 -3.267 14.904 1.00 97.38 86 SER A C 1
ATOM 692 O O . SER A 1 86 ? 3.831 -4.493 14.941 1.00 97.38 86 SER A O 1
ATOM 694 N N . LYS A 1 87 ? 2.582 -2.694 14.440 1.00 97.25 87 LYS A N 1
ATOM 695 C CA . LYS A 1 87 ? 1.405 -3.423 13.947 1.00 97.25 87 LYS A CA 1
ATOM 696 C C . LYS A 1 87 ? 1.528 -3.840 12.476 1.00 97.25 87 LYS A C 1
ATOM 698 O O . LYS A 1 87 ? 0.665 -4.578 11.992 1.00 97.25 87 LYS A O 1
ATOM 703 N N . PHE A 1 88 ? 2.556 -3.377 11.755 1.00 98.06 88 PHE A N 1
ATOM 704 C CA . PHE A 1 88 ? 2.732 -3.639 10.325 1.00 98.06 88 PHE A CA 1
ATOM 705 C C . PHE A 1 88 ? 3.164 -5.086 10.057 1.00 98.06 88 PHE A C 1
ATOM 707 O O . PHE A 1 88 ? 4.053 -5.634 10.713 1.00 98.06 88 PHE A O 1
ATOM 714 N N . LYS A 1 89 ? 2.554 -5.699 9.042 1.00 98.19 89 LYS A N 1
ATOM 715 C CA . LYS A 1 89 ? 2.919 -7.009 8.496 1.00 98.19 89 LYS A CA 1
ATOM 716 C C . LYS A 1 89 ? 2.944 -6.926 6.973 1.00 98.19 89 LYS A C 1
ATOM 718 O O . LYS A 1 89 ? 1.908 -6.682 6.356 1.00 98.19 89 LYS A O 1
ATOM 723 N N . PHE A 1 90 ? 4.122 -7.113 6.387 1.00 97.94 90 PHE A N 1
ATOM 724 C CA . PHE A 1 90 ? 4.333 -7.003 4.946 1.00 97.94 90 PHE A CA 1
ATOM 725 C C . PHE A 1 90 ? 4.144 -8.356 4.255 1.00 97.94 90 PHE A C 1
ATOM 727 O O . PHE A 1 90 ? 4.643 -9.371 4.735 1.00 97.94 90 PHE A O 1
ATOM 734 N N . PHE A 1 91 ? 3.427 -8.353 3.131 1.00 98.19 91 PHE A N 1
ATOM 735 C CA . PHE A 1 91 ? 3.193 -9.525 2.286 1.00 98.19 91 PHE A CA 1
ATOM 736 C C . PHE A 1 91 ? 3.526 -9.182 0.837 1.00 98.19 91 PHE A C 1
ATOM 738 O O . PHE A 1 91 ? 2.916 -8.283 0.256 1.00 98.19 91 PHE A O 1
ATOM 745 N N . TYR A 1 92 ? 4.483 -9.898 0.256 1.00 97.62 92 TYR A N 1
ATOM 746 C CA . TYR A 1 92 ? 4.884 -9.717 -1.134 1.00 97.62 92 TYR A CA 1
ATOM 747 C C . TYR A 1 92 ? 5.477 -10.988 -1.728 1.00 97.62 92 TYR A C 1
ATOM 749 O O . TYR A 1 92 ? 5.955 -11.855 -1.000 1.00 97.62 92 TYR A O 1
ATOM 757 N N . PHE A 1 93 ? 5.422 -11.098 -3.056 1.00 97.62 93 PHE A N 1
ATOM 758 C CA . PHE A 1 93 ? 5.982 -12.237 -3.785 1.00 97.62 93 PHE A CA 1
ATOM 759 C C . PHE A 1 93 ? 7.432 -11.996 -4.197 1.00 97.62 93 PHE A C 1
ATOM 761 O O . PHE A 1 93 ? 8.220 -12.936 -4.207 1.00 97.62 93 PHE A O 1
ATOM 768 N N . ALA A 1 94 ? 7.791 -10.750 -4.516 1.00 96.94 94 ALA A N 1
ATOM 769 C CA . ALA A 1 94 ? 9.141 -10.393 -4.929 1.00 96.94 94 ALA A CA 1
ATOM 770 C C . ALA A 1 94 ? 9.607 -9.068 -4.320 1.00 96.94 94 ALA A C 1
ATOM 772 O O . ALA A 1 94 ? 8.809 -8.174 -4.012 1.00 96.94 94 ALA A O 1
ATOM 773 N N . LYS A 1 95 ? 10.927 -8.963 -4.169 1.00 97.25 95 LYS A N 1
ATOM 774 C CA . LYS A 1 95 ? 11.628 -7.761 -3.737 1.00 97.25 95 LYS A CA 1
ATOM 775 C C . LYS A 1 95 ? 12.618 -7.357 -4.819 1.00 97.25 95 LYS A C 1
ATOM 777 O O . LYS A 1 95 ? 13.548 -8.106 -5.103 1.00 97.25 95 LYS A O 1
ATOM 782 N N . ASP A 1 96 ? 12.426 -6.165 -5.363 1.00 96.69 96 ASP A N 1
ATOM 783 C CA . ASP A 1 96 ? 13.220 -5.648 -6.475 1.00 96.69 96 ASP A CA 1
ATOM 784 C C . ASP A 1 96 ? 14.084 -4.475 -6.016 1.00 96.69 96 ASP A C 1
ATOM 786 O O . ASP A 1 96 ? 13.665 -3.655 -5.201 1.00 96.69 96 ASP A O 1
ATOM 790 N N . SER A 1 97 ? 15.289 -4.353 -6.563 1.00 96.25 97 SER A N 1
ATOM 791 C CA . SER A 1 97 ? 16.269 -3.338 -6.149 1.00 96.25 97 SER A CA 1
ATOM 792 C C . SER A 1 97 ? 16.588 -2.304 -7.227 1.00 96.25 97 SER A C 1
ATOM 794 O O . SER A 1 97 ? 17.332 -1.363 -6.968 1.00 96.25 97 SER A O 1
ATOM 796 N N . THR A 1 98 ? 16.023 -2.439 -8.429 1.00 94.88 98 THR A N 1
ATOM 797 C CA . THR A 1 98 ? 16.298 -1.534 -9.553 1.00 94.88 98 THR A CA 1
ATOM 798 C C . THR A 1 98 ? 15.092 -0.661 -9.873 1.00 94.88 98 THR A C 1
ATOM 800 O O . THR A 1 98 ? 13.942 -1.106 -9.815 1.00 94.88 98 THR A O 1
ATOM 803 N N . ARG A 1 99 ? 15.363 0.603 -10.219 1.00 92.19 99 ARG A N 1
ATOM 804 C CA . ARG A 1 99 ? 14.372 1.545 -10.740 1.00 92.19 99 ARG A CA 1
ATOM 805 C C . ARG A 1 99 ? 14.871 2.254 -11.988 1.00 92.19 99 ARG A C 1
ATOM 807 O O . ARG A 1 99 ? 16.071 2.475 -12.130 1.00 92.19 99 ARG A O 1
ATOM 814 N N . THR A 1 100 ? 13.943 2.659 -12.845 1.00 89.38 100 THR A N 1
ATOM 815 C CA . THR A 1 100 ? 14.211 3.633 -13.911 1.00 89.38 100 THR A CA 1
ATOM 816 C C . THR A 1 100 ? 14.468 5.028 -13.335 1.00 89.38 100 THR A C 1
ATOM 818 O O . THR A 1 100 ? 14.184 5.294 -12.162 1.00 89.38 100 THR A O 1
ATOM 821 N N . SER A 1 101 ? 14.946 5.948 -14.180 1.00 86.50 101 SER A N 1
ATOM 822 C CA . SER A 1 101 ? 15.026 7.385 -13.869 1.00 86.50 101 SER A CA 1
ATOM 823 C C . SER A 1 101 ? 13.684 7.969 -13.423 1.00 86.50 101 SER A C 1
ATOM 825 O O . SER A 1 101 ? 13.647 8.849 -12.566 1.00 86.50 101 SER A O 1
ATOM 827 N N . ASP A 1 102 ? 12.588 7.422 -13.948 1.00 81.19 102 ASP A N 1
ATOM 828 C CA . ASP A 1 102 ? 11.222 7.886 -13.692 1.00 81.19 102 ASP A CA 1
ATOM 829 C C . ASP A 1 102 ? 10.608 7.234 -12.438 1.00 81.19 102 ASP A C 1
ATOM 831 O O . ASP A 1 102 ? 9.474 7.521 -12.051 1.00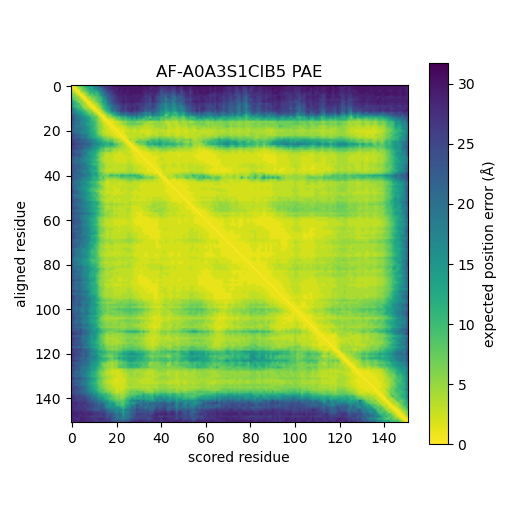 81.19 102 ASP A O 1
ATOM 835 N N . GLY A 1 103 ? 11.368 6.367 -11.757 1.00 82.25 103 GLY A N 1
ATOM 836 C CA . GLY A 1 103 ? 10.984 5.739 -10.494 1.00 82.25 103 GLY A CA 1
ATOM 837 C C . GLY A 1 103 ? 10.151 4.461 -10.631 1.00 82.25 103 GLY A C 1
ATOM 838 O O . GLY A 1 103 ? 9.653 3.956 -9.613 1.00 82.25 103 GLY A O 1
ATOM 839 N N . GLU A 1 104 ? 10.012 3.917 -11.842 1.00 87.00 104 GLU A N 1
ATOM 840 C CA . GLU A 1 104 ? 9.392 2.609 -12.068 1.00 87.00 104 GLU A CA 1
ATOM 841 C C . GLU A 1 104 ? 10.307 1.495 -11.567 1.00 87.00 104 GLU A C 1
ATOM 843 O O . GLU A 1 104 ? 11.507 1.526 -11.807 1.00 87.00 104 GLU A O 1
ATOM 848 N N . VAL A 1 105 ? 9.747 0.510 -10.866 1.00 91.94 105 VAL A N 1
ATOM 849 C CA . VAL A 1 105 ? 10.498 -0.642 -10.347 1.00 91.94 105 VAL A CA 1
ATOM 850 C C . VAL A 1 105 ? 10.647 -1.690 -11.449 1.00 91.94 105 VAL A C 1
ATOM 852 O O . VAL A 1 105 ? 9.650 -2.038 -12.080 1.00 91.94 105 VAL A O 1
ATOM 855 N N . ILE A 1 106 ? 11.867 -2.198 -11.652 1.00 92.69 106 ILE A N 1
ATOM 856 C CA . ILE A 1 106 ? 12.200 -3.217 -12.661 1.00 92.69 106 ILE A CA 1
ATOM 857 C C . ILE A 1 106 ? 12.728 -4.485 -11.962 1.00 92.69 106 ILE A C 1
ATOM 859 O O . ILE A 1 106 ? 13.622 -4.358 -11.120 1.00 92.69 106 ILE A O 1
ATOM 863 N N . PRO A 1 107 ? 12.255 -5.694 -12.342 1.00 92.81 107 PRO A N 1
ATOM 864 C CA . PRO A 1 107 ? 11.216 -5.973 -13.349 1.00 92.81 107 PRO A CA 1
ATOM 865 C C . PRO A 1 107 ? 9.797 -5.559 -12.924 1.00 92.81 107 PRO A C 1
ATOM 867 O O . PRO A 1 107 ? 8.894 -5.505 -13.765 1.00 92.81 107 PRO A O 1
ATOM 870 N N . GLY A 1 108 ? 9.589 -5.258 -11.641 1.00 92.31 108 GLY A N 1
ATOM 871 C CA . GLY A 1 108 ? 8.292 -4.896 -11.095 1.00 92.31 108 GLY A CA 1
ATOM 872 C C . GLY A 1 108 ? 7.290 -6.026 -11.304 1.00 92.31 108 GLY A C 1
ATOM 873 O O . GLY A 1 108 ? 7.608 -7.207 -11.216 1.00 92.31 108 GLY A O 1
ATOM 874 N N . ILE A 1 109 ? 6.061 -5.678 -11.669 1.00 92.56 109 ILE A N 1
ATOM 875 C CA . ILE A 1 109 ? 5.023 -6.666 -12.012 1.00 92.56 109 ILE A CA 1
ATOM 876 C C . ILE A 1 109 ? 5.157 -7.216 -13.447 1.00 92.56 109 ILE A C 1
ATOM 878 O O . ILE A 1 109 ? 4.184 -7.725 -14.003 1.00 92.56 109 ILE A O 1
ATOM 882 N N . GLY A 1 110 ? 6.323 -7.066 -14.084 1.00 89.19 110 GLY A N 1
ATOM 883 C CA . GLY A 1 110 ? 6.549 -7.459 -15.475 1.00 89.19 110 GLY A CA 1
ATOM 884 C C . GLY A 1 110 ? 5.828 -6.544 -16.466 1.00 89.19 110 GLY A C 1
ATOM 885 O O . GLY A 1 110 ? 5.072 -7.025 -17.310 1.00 89.19 110 GLY A O 1
ATOM 886 N N . GLY A 1 111 ? 5.987 -5.227 -16.320 1.00 84.44 111 GLY A N 1
ATOM 887 C CA . GLY A 1 111 ? 5.405 -4.207 -17.201 1.00 84.44 111 GLY A CA 1
ATOM 888 C C . GLY A 1 111 ? 4.714 -3.066 -16.450 1.00 84.44 111 GLY A C 1
ATOM 889 O O . GLY A 1 111 ? 4.585 -3.089 -15.225 1.00 84.44 111 GLY A O 1
ATOM 890 N N . ASN A 1 112 ? 4.248 -2.064 -17.197 1.00 84.25 112 ASN A N 1
ATOM 891 C CA . ASN A 1 112 ? 3.581 -0.893 -16.635 1.00 84.25 112 ASN A CA 1
ATOM 892 C C . ASN A 1 112 ? 2.145 -1.229 -16.175 1.00 84.25 112 ASN A C 1
ATOM 894 O O . ASN A 1 112 ? 1.369 -1.859 -16.896 1.00 84.25 112 ASN A O 1
ATOM 898 N N . ILE A 1 113 ? 1.782 -0.804 -14.959 1.00 86.81 113 ILE A N 1
ATOM 899 C CA . ILE A 1 113 ? 0.470 -1.096 -14.357 1.00 86.81 113 ILE A CA 1
ATOM 900 C C . ILE A 1 113 ? -0.699 -0.483 -15.133 1.00 86.81 113 ILE A C 1
ATOM 902 O O . ILE A 1 113 ? -1.758 -1.096 -15.192 1.00 86.81 113 ILE A O 1
ATOM 906 N N . TYR A 1 114 ? -0.528 0.703 -15.716 1.00 86.38 114 TYR A N 1
ATOM 907 C CA . TYR A 1 114 ? -1.599 1.385 -16.439 1.00 86.38 114 TYR A CA 1
ATOM 908 C C . TYR A 1 114 ? -1.908 0.654 -17.740 1.00 86.38 114 TYR A C 1
ATOM 910 O O . TYR A 1 114 ? -3.069 0.342 -17.976 1.00 86.38 114 TYR A O 1
ATOM 918 N N . LEU A 1 115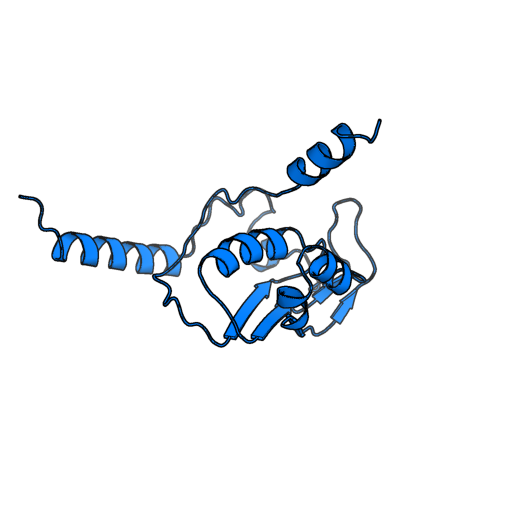 ? -0.875 0.231 -18.475 1.00 85.50 115 LEU A N 1
ATOM 919 C CA . LEU A 1 115 ? -1.043 -0.626 -19.653 1.00 85.50 115 LEU A CA 1
ATOM 920 C C . LEU A 1 115 ? -1.752 -1.945 -19.303 1.00 85.50 115 LEU A C 1
ATOM 922 O O . LEU A 1 115 ? -2.641 -2.388 -20.020 1.00 85.50 115 LEU A O 1
ATOM 926 N N . ARG A 1 116 ? -1.408 -2.561 -18.162 1.00 86.19 116 ARG A N 1
ATOM 927 C CA . ARG A 1 116 ? -2.070 -3.788 -17.672 1.00 86.19 116 ARG A CA 1
ATOM 928 C C . ARG A 1 116 ? -3.527 -3.584 -17.246 1.00 86.19 116 ARG A C 1
ATOM 930 O O . ARG A 1 116 ? -4.254 -4.564 -17.137 1.00 86.19 116 ARG A O 1
ATOM 937 N N . LEU A 1 117 ? -3.926 -2.348 -16.966 1.00 86.25 117 LEU A N 1
ATOM 938 C CA . LEU A 1 117 ? -5.305 -1.952 -16.676 1.00 86.25 117 LEU A CA 1
ATOM 939 C C . LEU A 1 117 ? -6.004 -1.368 -17.914 1.00 86.25 117 LEU A C 1
ATOM 941 O O . LEU A 1 117 ? -7.068 -0.776 -17.763 1.00 86.25 117 LEU A O 1
ATOM 945 N N . GLU A 1 118 ? -5.406 -1.525 -19.102 1.00 86.44 118 GLU A N 1
ATOM 946 C CA . GLU A 1 118 ? -5.926 -1.033 -20.385 1.00 86.44 118 GLU A CA 1
ATOM 947 C C . GLU A 1 118 ? -6.053 0.500 -20.454 1.00 86.44 118 GLU A C 1
ATOM 949 O O . GLU A 1 118 ? -6.865 1.043 -21.198 1.00 86.44 118 GLU A O 1
ATOM 954 N N . PHE A 1 119 ? -5.226 1.219 -19.692 1.00 84.75 119 PHE A N 1
ATOM 955 C CA . PHE A 1 119 ? -5.025 2.655 -19.866 1.00 84.75 119 PHE A CA 1
ATOM 956 C C . PHE A 1 119 ? -3.859 2.916 -20.819 1.00 84.75 119 PHE A C 1
ATOM 958 O O . PHE A 1 119 ? -2.833 2.243 -20.733 1.00 84.75 119 PHE A O 1
ATOM 965 N N . ASP A 1 120 ? -3.975 3.955 -21.649 1.00 79.12 120 ASP A N 1
ATOM 966 C CA . ASP A 1 120 ? -2.916 4.345 -22.590 1.00 79.12 120 ASP A CA 1
ATOM 967 C C . ASP A 1 120 ? -1.613 4.730 -21.876 1.00 79.12 120 ASP A C 1
ATOM 969 O O . ASP A 1 120 ? -0.516 4.392 -22.320 1.00 79.12 120 ASP A O 1
ATOM 973 N N . ASN A 1 121 ? -1.722 5.455 -20.758 1.00 73.94 121 ASN A N 1
ATOM 974 C CA . ASN A 1 121 ? -0.585 5.923 -19.974 1.00 73.94 121 ASN A CA 1
ATOM 975 C C . ASN A 1 121 ? -0.989 6.298 -18.532 1.00 73.94 121 ASN A C 1
ATOM 977 O O . ASN A 1 121 ? -2.126 6.115 -18.090 1.00 73.94 121 ASN A O 1
ATOM 981 N N . GLN A 1 122 ? -0.025 6.835 -17.779 1.00 73.81 122 GLN A N 1
ATOM 982 C CA . GLN A 1 122 ? -0.240 7.317 -16.417 1.00 73.81 122 GLN A CA 1
ATOM 983 C C . GLN A 1 122 ? -1.129 8.576 -16.337 1.00 73.81 122 GLN A C 1
ATOM 985 O O . GLN A 1 122 ? -1.744 8.799 -15.289 1.00 73.81 122 GLN A O 1
ATOM 990 N N . ASP A 1 123 ? -1.190 9.398 -17.382 1.00 74.56 123 ASP A N 1
ATOM 991 C CA . ASP A 1 123 ? -1.840 10.714 -17.353 1.00 74.56 123 ASP A CA 1
ATOM 992 C C . ASP A 1 123 ? -3.365 10.581 -17.254 1.00 74.56 123 ASP A C 1
ATOM 994 O O . ASP A 1 123 ? -4.005 11.271 -16.456 1.00 74.56 123 ASP A O 1
ATOM 998 N N . ASN A 1 124 ? -3.933 9.582 -17.934 1.00 73.12 124 ASN A N 1
ATOM 999 C CA . ASN A 1 124 ? -5.383 9.369 -18.000 1.00 73.12 124 ASN A CA 1
ATOM 1000 C C . ASN A 1 124 ? -5.950 8.585 -16.799 1.00 73.12 124 ASN A C 1
ATOM 1002 O O . ASN A 1 124 ? -7.164 8.428 -16.656 1.00 73.12 124 ASN A O 1
ATOM 1006 N N . LYS A 1 125 ? -5.099 8.115 -15.873 1.00 74.44 125 LYS A N 1
ATOM 1007 C CA . LYS A 1 125 ? -5.511 7.239 -14.753 1.00 74.44 125 LYS A CA 1
ATOM 1008 C C . LYS A 1 125 ? -6.595 7.834 -13.848 1.00 74.44 125 LYS A C 1
ATOM 1010 O O . LYS A 1 125 ? -7.288 7.104 -13.146 1.00 74.44 125 LYS A O 1
ATOM 1015 N N . ASN A 1 126 ? -6.687 9.164 -13.800 1.00 75.69 126 ASN A N 1
ATOM 1016 C CA . ASN A 1 126 ? -7.601 9.887 -12.919 1.00 75.69 126 ASN A CA 1
ATOM 1017 C C . ASN A 1 126 ? -8.940 10.228 -13.591 1.00 75.69 126 ASN A C 1
ATOM 1019 O O . ASN A 1 126 ? -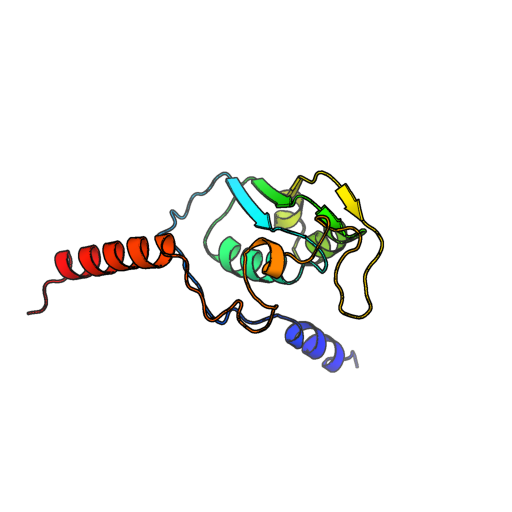9.849 10.710 -12.909 1.00 75.69 126 ASN A O 1
ATOM 1023 N N . GLU A 1 127 ? -9.073 10.002 -14.897 1.00 83.38 127 GLU A N 1
ATOM 1024 C CA . GLU A 1 127 ? -10.305 10.255 -15.649 1.00 83.38 127 GLU A CA 1
ATOM 1025 C C . GLU A 1 127 ? -11.332 9.146 -15.423 1.00 83.38 127 GLU A C 1
ATOM 1027 O O . GLU A 1 127 ? -12.534 9.402 -15.331 1.00 83.38 127 GLU A O 1
ATOM 1032 N N . TYR A 1 128 ? -10.848 7.918 -15.234 1.00 86.62 128 TYR A N 1
ATOM 1033 C CA . TYR A 1 128 ? -11.691 6.759 -15.011 1.00 86.62 128 TYR A CA 1
ATOM 1034 C C . TYR A 1 128 ? -12.125 6.618 -13.546 1.00 86.62 128 TYR A C 1
ATOM 1036 O O . TYR A 1 128 ? -11.326 6.663 -12.610 1.00 86.62 128 TYR A O 1
ATOM 1044 N N . ILE A 1 129 ? -13.422 6.384 -13.345 1.00 88.44 129 ILE A N 1
ATOM 1045 C CA . ILE A 1 129 ? -13.996 5.973 -12.061 1.00 88.44 129 ILE A CA 1
ATOM 1046 C C . ILE A 1 129 ? -14.574 4.570 -12.264 1.00 88.44 129 ILE A C 1
ATOM 1048 O O . ILE A 1 129 ? -15.465 4.430 -13.105 1.00 88.44 129 ILE A O 1
ATOM 1052 N N . PRO A 1 130 ? -14.147 3.555 -11.491 1.00 89.31 130 PRO A N 1
ATOM 1053 C CA . PRO A 1 130 ? -14.672 2.200 -11.631 1.00 89.31 130 PRO A CA 1
ATOM 1054 C C . PRO A 1 130 ? -16.196 2.137 -11.474 1.00 89.31 130 PRO A C 1
ATOM 1056 O O . PRO A 1 130 ? -16.753 2.760 -10.566 1.00 89.31 130 PRO A O 1
ATOM 1059 N N . GLU A 1 131 ? -16.870 1.331 -12.298 1.00 91.94 131 GLU A N 1
ATOM 1060 C CA . GLU A 1 131 ? -18.335 1.178 -12.247 1.00 91.94 131 GLU A CA 1
ATOM 1061 C C . GLU A 1 131 ? -18.837 0.767 -10.861 1.00 91.94 131 GLU A C 1
ATOM 1063 O O . GLU A 1 131 ? -19.812 1.329 -10.365 1.00 91.94 131 GLU A O 1
ATOM 1068 N N . ILE A 1 132 ? -18.117 -0.117 -10.164 1.00 92.94 132 ILE A N 1
ATOM 1069 C CA . ILE A 1 132 ? -18.461 -0.505 -8.790 1.00 92.94 132 ILE A CA 1
ATOM 1070 C C . ILE A 1 132 ? -18.488 0.696 -7.832 1.00 92.94 132 ILE A C 1
ATOM 1072 O O . ILE A 1 132 ? -19.358 0.786 -6.967 1.00 92.94 132 ILE A O 1
ATOM 1076 N N . VAL A 1 133 ? -17.584 1.665 -8.010 1.00 92.56 133 VAL A N 1
ATOM 1077 C CA . VAL A 1 133 ? -17.560 2.895 -7.210 1.00 92.56 133 VAL A CA 1
ATOM 1078 C C . VAL A 1 133 ? -18.768 3.765 -7.555 1.00 92.56 133 VAL A C 1
ATOM 1080 O O . VAL A 1 133 ? -19.435 4.259 -6.646 1.00 92.56 133 VAL A O 1
ATOM 1083 N N . LYS A 1 134 ? -19.100 3.929 -8.844 1.00 92.44 134 LYS A N 1
ATOM 1084 C CA . LYS A 1 134 ? -20.292 4.683 -9.280 1.00 92.44 134 LYS A CA 1
ATOM 1085 C C . LYS A 1 134 ? -21.576 4.069 -8.712 1.00 92.44 134 LYS A C 1
ATOM 1087 O O . LYS A 1 134 ? -22.381 4.774 -8.099 1.00 92.44 134 LYS A O 1
ATOM 1092 N N . GLN A 1 135 ? -21.723 2.751 -8.843 1.00 93.06 135 GLN A N 1
ATOM 1093 C CA . GLN A 1 135 ? -22.865 1.989 -8.346 1.00 93.06 135 GLN A CA 1
ATOM 1094 C C . GLN A 1 135 ? -23.028 2.158 -6.834 1.00 93.06 135 GLN A C 1
ATOM 1096 O O . GLN A 1 135 ? -24.089 2.584 -6.377 1.00 93.06 135 GLN A O 1
ATOM 1101 N N . ARG A 1 136 ? -21.976 1.916 -6.046 1.00 91.62 136 ARG A N 1
ATOM 1102 C CA . ARG A 1 136 ? -22.052 2.028 -4.583 1.00 91.62 136 ARG A CA 1
ATOM 1103 C C . ARG A 1 136 ? -22.303 3.462 -4.113 1.00 91.62 136 ARG A C 1
ATOM 1105 O O . ARG A 1 136 ? -23.111 3.673 -3.215 1.00 91.62 136 ARG A O 1
ATOM 1112 N N . ARG A 1 137 ? -21.696 4.471 -4.753 1.00 89.56 137 ARG A N 1
ATOM 1113 C CA . ARG A 1 137 ? -21.989 5.890 -4.462 1.00 89.56 137 ARG A CA 1
ATOM 1114 C C . ARG A 1 137 ? -23.466 6.225 -4.656 1.00 89.56 137 ARG A C 1
ATOM 1116 O O . ARG A 1 137 ? -24.042 6.913 -3.818 1.00 89.56 137 ARG A O 1
ATOM 1123 N N . SER A 1 138 ? -24.087 5.717 -5.722 1.00 87.25 138 SER A N 1
ATOM 1124 C CA . SER A 1 138 ? -25.512 5.954 -5.984 1.00 87.25 138 SER A CA 1
ATOM 1125 C C . SER A 1 138 ? -26.426 5.378 -4.892 1.00 87.25 138 SER A C 1
ATOM 1127 O O . SER A 1 138 ? -27.455 5.971 -4.575 1.00 87.25 138 SER A O 1
ATOM 1129 N N . GLN A 1 139 ? -26.035 4.259 -4.270 1.00 84.56 139 GLN A N 1
ATOM 1130 C CA . GLN A 1 139 ? -26.798 3.627 -3.191 1.00 84.56 139 GLN A CA 1
ATOM 1131 C C . GLN A 1 139 ? -26.764 4.449 -1.897 1.00 84.56 139 GLN A C 1
ATOM 1133 O O . GLN A 1 139 ? -27.782 4.537 -1.213 1.00 84.56 139 GLN A O 1
ATOM 1138 N N . PHE A 1 140 ? -25.633 5.091 -1.584 1.00 77.06 140 PHE A N 1
ATOM 1139 C CA . PHE A 1 140 ? -25.535 5.988 -0.427 1.00 77.06 140 PHE A CA 1
ATOM 1140 C C . PHE A 1 140 ? -26.413 7.230 -0.596 1.00 77.06 140 PHE A C 1
ATOM 1142 O O . PHE A 1 140 ? -27.226 7.514 0.276 1.00 77.06 140 PHE A O 1
ATOM 1149 N N . LEU A 1 141 ? -26.368 7.873 -1.768 1.00 73.12 141 LEU A N 1
ATOM 1150 C CA . LEU A 1 141 ? -27.227 9.027 -2.067 1.00 73.12 141 LEU A CA 1
ATOM 1151 C C . LEU A 1 141 ? -28.724 8.691 -1.959 1.00 73.12 141 LEU A C 1
ATOM 1153 O O . LEU A 1 141 ? -29.523 9.519 -1.528 1.00 73.12 141 LEU A O 1
ATOM 1157 N N . ARG A 1 142 ? -29.118 7.467 -2.336 1.00 65.19 142 ARG A N 1
ATOM 1158 C CA . ARG A 1 142 ? -30.502 6.997 -2.171 1.00 65.19 142 ARG A CA 1
ATOM 1159 C C . ARG A 1 142 ? -30.874 6.788 -0.703 1.00 65.19 142 ARG A C 1
ATOM 1161 O O . ARG A 1 142 ? -31.984 7.146 -0.333 1.00 65.19 142 ARG A O 1
ATOM 1168 N N . ARG A 1 143 ? -29.982 6.235 0.128 1.00 60.12 143 ARG A N 1
ATOM 1169 C CA . ARG A 1 143 ? -30.231 6.066 1.573 1.00 60.12 143 ARG A CA 1
ATOM 1170 C C . ARG A 1 143 ? -30.376 7.406 2.292 1.00 60.12 143 ARG A C 1
ATOM 1172 O O . ARG A 1 143 ? -31.302 7.550 3.083 1.00 60.12 143 ARG A O 1
ATOM 1179 N N . ASP A 1 144 ? -29.532 8.381 1.969 1.00 60.22 144 ASP A N 1
ATOM 1180 C CA . ASP A 1 144 ? -29.589 9.711 2.587 1.00 60.22 144 ASP A CA 1
ATOM 1181 C C . ASP A 1 144 ? -30.882 10.456 2.211 1.00 60.22 144 ASP A C 1
ATOM 1183 O O . ASP A 1 144 ? -31.531 11.041 3.075 1.00 60.22 144 ASP A O 1
ATOM 1187 N N . ASN A 1 145 ? -31.332 10.347 0.953 1.00 57.84 145 ASN A N 1
ATOM 1188 C CA . ASN A 1 145 ? -32.610 10.924 0.507 1.00 57.84 145 ASN A CA 1
ATOM 1189 C C . ASN A 1 145 ? -33.850 10.245 1.119 1.00 57.84 145 ASN A C 1
ATOM 1191 O O . ASN A 1 145 ? -34.913 10.857 1.163 1.00 57.84 145 ASN A O 1
ATOM 1195 N N . VAL A 1 146 ? -33.744 8.987 1.561 1.00 58.41 146 VAL A N 1
ATOM 1196 C CA . VAL A 1 146 ? -34.837 8.282 2.255 1.00 58.41 146 VAL A CA 1
ATOM 1197 C C . VAL A 1 146 ? -34.882 8.655 3.741 1.00 58.41 146 VAL A C 1
ATOM 1199 O O . VAL A 1 146 ? -35.966 8.752 4.307 1.00 58.41 146 VAL A O 1
ATOM 1202 N N . LEU A 1 147 ? -33.726 8.886 4.373 1.00 55.84 147 LEU A N 1
ATOM 1203 C CA . LEU A 1 147 ? -33.630 9.277 5.787 1.00 55.84 147 LEU A CA 1
ATOM 1204 C C . LEU A 1 147 ? -33.898 10.771 6.026 1.00 55.84 147 LEU A C 1
ATOM 1206 O O . LEU A 1 147 ? -34.275 11.148 7.132 1.00 55.84 147 LEU A O 1
ATOM 1210 N N . MET A 1 148 ? -33.726 11.612 5.005 1.00 51.00 148 MET A N 1
ATOM 1211 C CA . MET A 1 148 ? -34.031 13.044 5.026 1.00 51.00 148 MET A CA 1
ATOM 1212 C C . MET A 1 148 ? -34.878 13.389 3.791 1.00 51.00 148 MET A C 1
ATOM 1214 O O . MET A 1 148 ? -34.335 13.882 2.796 1.00 51.00 148 MET A O 1
ATOM 1218 N N . PRO A 1 149 ? -36.196 13.107 3.803 1.00 46.91 149 PRO A N 1
ATOM 1219 C CA . PRO A 1 149 ? -37.052 13.516 2.704 1.00 46.91 149 PRO A CA 1
ATOM 1220 C C . PRO A 1 149 ? -37.020 15.043 2.621 1.00 46.91 149 PRO A C 1
ATOM 1222 O O . PRO A 1 149 ? -37.227 15.733 3.619 1.00 46.91 149 PRO A O 1
ATOM 1225 N N . LYS A 1 150 ? -36.706 15.571 1.434 1.00 55.31 150 LYS A N 1
ATOM 1226 C CA . LYS A 1 150 ? -36.798 17.009 1.174 1.00 55.31 150 LYS A CA 1
ATOM 1227 C C . LYS A 1 150 ? -38.244 17.444 1.433 1.00 55.31 150 LYS A C 1
ATOM 1229 O O . LYS A 1 150 ? -39.144 16.927 0.772 1.00 55.31 150 LYS A O 1
ATOM 1234 N N . VAL A 1 151 ? -38.417 18.329 2.416 1.00 49.16 151 VAL A N 1
ATOM 1235 C CA . VAL A 1 151 ? -39.664 19.062 2.690 1.00 49.16 151 VAL A CA 1
ATOM 1236 C C . VAL A 1 151 ? -39.944 20.020 1.542 1.00 49.16 151 VAL A C 1
ATOM 1238 O O . VAL A 1 151 ? -38.966 20.646 1.068 1.00 49.16 151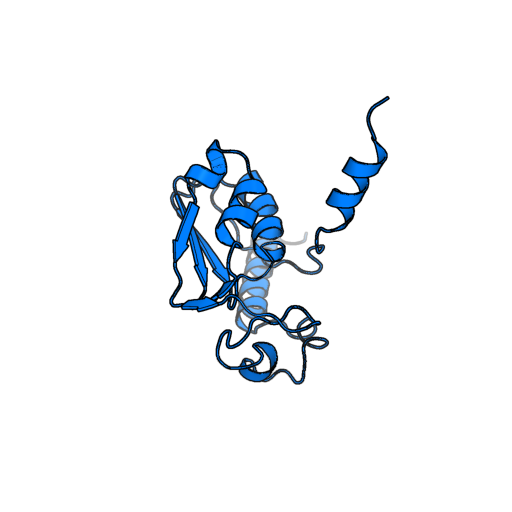 VAL A O 1
#

Sequence (151 aa):
MLSLGKLELEYLKIAPILRKYQEPIQSKVDYLVVVKSIISSSCVVRTNLINLIQKIEPNKIFIAAPVIYDGAEEKLKNEFEEHIHSKFKFFYFAKDSTRTSDGEVIPGIGGNIYLRLEFDNQDNKNEYIPEIVKQRRSQFLRRDNVLMPKV

Organism: NCBI:txid232991